Protein AF-A0A2S9Q817-F1 (afdb_monomer_lite)

Radius of gyration: 20.04 Å; chains: 1; bounding box: 55×44×61 Å

Foldseek 3Di:
DPPDPPDPPADADPVRHGDDDDPVRVLVVQLVVLVVVPQDSVCSPPLLSVFLLSSCPSVVLDDPLLSVLLLVVLVLVQLLCVLVVHDQLDPPLVVSSVPPDDDDDDDSPDPVSSVVSVVVNVLLLCLLVVDPCSVLLVVQSCCRRVVRHHHDSVSVRVSSVSSSVSPD

Organism: NCBI:txid346911

Sequence (168 aa):
MRPSPFLKIRQREPSGRLQRESVAEITATATRNRIRVGVRPGDARSQLAGSVFGRLCLQQEINARQYEAGCRFGVTVVRYAKVMGFASLNPRSLDMLMLGGGGHGEEAGDAEAIAQARRRYEDMFTALNDAPDGKRYLRALKTCILQNQHAELGDLRCGLNILCRLWG

Secondary structure (DSSP, 8-state):
-PPPTT---PPBPTTSPBPPPPHHHHHHHHHHHHHHTT--GGGTTSGGGGSHHHHHHHTTSS-HHHHHHHHHHHHHHHHHHHHTTPPPS-HHHHHHHHTS-------TT-HHHHHHHHHHHHHHHHHHHTSTTHHHHHHHHIIIIIS-----HHHHHHHHHHHHHHH-

pLDDT: mean 79.49, std 17.43, range [34.94, 97.5]

Structure (mmCIF, N/CA/C/O backbone):
data_AF-A0A2S9Q817-F1
#
_entry.id   AF-A0A2S9Q817-F1
#
loop_
_atom_site.group_PDB
_atom_site.id
_atom_site.type_symbol
_atom_site.label_atom_id
_atom_site.label_alt_id
_atom_site.label_comp_id
_atom_site.label_asym_id
_atom_site.label_entity_id
_atom_site.label_seq_id
_atom_site.pdbx_PDB_ins_code
_atom_site.Cartn_x
_atom_site.Cartn_y
_atom_site.Cartn_z
_atom_site.occupancy
_atom_site.B_iso_or_equiv
_atom_site.auth_seq_id
_atom_site.auth_comp_id
_atom_site.auth_asym_id
_atom_site.auth_atom_id
_atom_site.pdbx_PDB_model_num
ATOM 1 N N . MET A 1 1 ? -29.741 30.185 11.850 1.00 38.09 1 MET A N 1
ATOM 2 C CA . MET A 1 1 ? -28.494 29.437 12.130 1.00 38.09 1 MET A CA 1
ATOM 3 C C . MET A 1 1 ? -28.849 28.159 12.875 1.00 38.09 1 MET A C 1
ATOM 5 O O . MET A 1 1 ? -29.342 28.252 13.989 1.00 38.09 1 MET A O 1
ATOM 9 N N . ARG A 1 2 ? -28.679 26.977 12.266 1.00 34.94 2 ARG A N 1
ATOM 10 C CA . ARG A 1 2 ? -28.785 25.708 13.009 1.00 34.94 2 ARG A CA 1
ATOM 11 C C . ARG A 1 2 ? -27.486 25.523 13.804 1.00 34.94 2 ARG A C 1
ATOM 13 O O . ARG A 1 2 ? -26.426 25.659 13.194 1.00 34.94 2 ARG A O 1
ATOM 20 N N . PRO A 1 3 ? -27.526 25.250 15.116 1.00 38.97 3 PRO A N 1
ATOM 21 C CA . PRO A 1 3 ? -26.313 24.960 15.867 1.00 38.97 3 PRO A CA 1
ATOM 22 C C . PRO A 1 3 ? -25.657 23.689 15.308 1.00 38.97 3 PRO A C 1
ATOM 24 O O . PRO A 1 3 ? -26.322 22.670 15.122 1.00 38.97 3 PRO A O 1
ATOM 27 N N . SER A 1 4 ? -24.357 23.754 15.009 1.00 39.97 4 SER A N 1
ATOM 28 C CA . SER A 1 4 ? -23.560 22.576 14.649 1.00 39.97 4 SER A CA 1
ATOM 29 C C . SER A 1 4 ? -23.627 21.550 15.790 1.00 39.97 4 SER A C 1
ATOM 31 O O . SER A 1 4 ? -23.251 21.890 16.912 1.00 39.97 4 SER A O 1
ATOM 33 N N . PRO A 1 5 ? -24.031 20.291 15.548 1.00 46.22 5 PRO A N 1
ATOM 34 C CA . PRO A 1 5 ? -24.291 19.305 16.606 1.00 46.22 5 PRO A CA 1
ATOM 35 C C . PRO A 1 5 ? -23.021 18.715 17.257 1.00 46.22 5 PRO A C 1
ATOM 37 O O . PRO A 1 5 ? -23.074 17.652 17.870 1.00 46.22 5 PRO A O 1
ATOM 40 N N . PHE A 1 6 ? -21.860 19.365 17.116 1.00 50.28 6 PHE A N 1
ATOM 41 C CA . PHE A 1 6 ? -20.551 18.741 17.356 1.00 50.28 6 PHE A CA 1
ATOM 42 C C . PHE A 1 6 ? -19.742 19.313 18.523 1.00 50.28 6 PHE A C 1
ATOM 44 O O . PHE A 1 6 ? -18.686 18.773 18.838 1.00 50.28 6 PHE A O 1
ATOM 51 N N . LEU A 1 7 ? -20.228 20.345 19.214 1.00 48.22 7 LEU A N 1
ATOM 52 C CA . LEU A 1 7 ? -19.612 20.808 20.458 1.00 48.22 7 LEU A CA 1
ATOM 53 C C . LEU A 1 7 ? -20.461 20.336 21.637 1.00 48.22 7 LEU A C 1
ATOM 55 O O . LEU A 1 7 ? -21.370 21.031 22.082 1.00 48.22 7 LEU A O 1
ATOM 59 N N . LYS A 1 8 ? -20.162 19.136 22.154 1.00 57.16 8 LYS A N 1
ATOM 60 C CA . LYS A 1 8 ? -20.602 18.766 23.506 1.00 57.16 8 LYS A CA 1
ATOM 61 C C . LYS A 1 8 ? -19.983 19.779 24.469 1.00 57.16 8 LYS A C 1
ATOM 63 O O . LYS A 1 8 ? -18.766 19.782 24.648 1.00 57.16 8 LYS A O 1
ATOM 68 N N . ILE A 1 9 ? -20.808 20.638 25.063 1.00 59.88 9 ILE A N 1
ATOM 69 C CA . ILE A 1 9 ? -20.392 21.535 26.143 1.00 59.88 9 ILE A CA 1
ATOM 70 C C . ILE A 1 9 ? -19.951 20.638 27.304 1.00 59.88 9 ILE A C 1
ATOM 72 O O . ILE A 1 9 ? -20.770 19.925 27.879 1.00 59.88 9 ILE A O 1
ATOM 76 N N . ARG A 1 10 ? -18.645 20.599 27.591 1.00 65.12 10 ARG A N 1
ATOM 77 C CA . ARG A 1 10 ? -18.095 19.774 28.674 1.00 65.12 10 ARG A CA 1
ATOM 78 C C . ARG A 1 10 ? -18.059 20.559 29.974 1.00 65.12 10 ARG A C 1
ATOM 80 O O . ARG A 1 10 ? -17.745 21.750 29.976 1.00 65.12 10 ARG A O 1
ATOM 87 N N . GLN A 1 11 ? -18.340 19.862 31.069 1.00 72.44 11 GLN A N 1
ATOM 88 C CA . GLN A 1 11 ? -18.156 20.398 32.408 1.00 72.44 11 GLN A CA 1
ATOM 89 C C . GLN A 1 11 ? -16.668 20.684 32.653 1.00 72.44 11 GLN A C 1
ATOM 91 O O . GLN A 1 11 ? -15.780 20.001 32.130 1.00 72.44 11 GLN A O 1
ATOM 96 N N . ARG A 1 12 ? -16.399 21.749 33.405 1.00 74.50 12 ARG A N 1
ATOM 97 C CA . ARG A 1 12 ? -15.046 22.101 33.834 1.00 74.50 12 ARG A CA 1
ATOM 98 C C . ARG A 1 12 ? -14.768 21.436 35.176 1.00 74.50 12 ARG A C 1
ATOM 100 O O . ARG A 1 12 ? -15.637 21.406 36.041 1.00 74.50 12 ARG A O 1
ATOM 107 N N . GLU A 1 13 ? -13.561 20.914 35.334 1.00 78.88 13 GLU A N 1
ATOM 108 C CA . GLU A 1 13 ? -13.034 20.479 36.623 1.00 78.88 13 GLU A CA 1
ATOM 109 C C . GLU A 1 13 ? -12.915 21.682 37.578 1.00 78.88 13 GLU A C 1
ATOM 111 O O . GLU A 1 13 ? -12.807 22.821 37.110 1.00 78.88 13 GLU A O 1
ATOM 116 N N . PRO A 1 14 ? -12.836 21.461 38.904 1.00 74.25 14 PRO A N 1
ATOM 117 C CA . PRO A 1 14 ? -12.578 22.529 39.877 1.00 74.25 14 PRO A CA 1
ATOM 118 C C . PRO A 1 14 ? -11.304 23.342 39.577 1.00 74.25 14 PRO A C 1
ATOM 120 O O . PRO A 1 14 ? -11.199 24.501 39.955 1.00 74.25 14 PRO A O 1
ATOM 123 N N . SER A 1 15 ? -10.355 22.751 38.841 1.00 77.50 15 SER A N 1
ATOM 124 C CA . SER A 1 15 ? -9.125 23.383 38.343 1.00 77.50 15 SER A CA 1
ATOM 125 C C . SER A 1 15 ? -9.328 24.322 37.136 1.00 77.50 15 SER A C 1
ATOM 127 O O . SER A 1 15 ? -8.360 24.859 36.601 1.00 77.50 15 SER A O 1
ATOM 129 N N . GLY A 1 16 ? -10.561 24.481 36.637 1.00 73.50 16 GLY A N 1
ATOM 130 C CA . GLY A 1 16 ? -10.903 25.271 35.445 1.00 73.50 16 GLY A CA 1
ATOM 131 C C . GLY A 1 16 ? -10.630 24.570 34.106 1.00 73.50 16 GLY A C 1
ATOM 132 O O . GLY A 1 16 ? -11.056 25.057 33.048 1.00 73.50 16 GLY A O 1
ATOM 133 N N . ARG A 1 17 ? -9.963 23.408 34.130 1.00 70.81 17 ARG A N 1
ATOM 134 C CA . ARG A 1 17 ? -9.703 22.571 32.950 1.00 70.81 17 ARG A CA 1
ATOM 135 C C . ARG A 1 17 ? -10.984 21.908 32.450 1.00 70.81 17 ARG A C 1
ATOM 137 O O . ARG A 1 17 ? -11.868 21.579 33.230 1.00 70.81 17 ARG A O 1
ATOM 144 N N . LEU A 1 18 ? -11.093 21.705 31.138 1.00 74.94 18 LEU A N 1
ATOM 145 C CA . LEU A 1 18 ? -12.171 20.887 30.576 1.00 74.94 18 LEU A CA 1
ATOM 146 C C . LEU A 1 18 ? -11.970 19.436 31.008 1.00 74.94 18 LEU A C 1
ATOM 148 O O . LEU A 1 18 ? -10.855 18.921 30.913 1.00 74.94 18 LEU A O 1
ATOM 152 N N . GLN A 1 19 ? -13.049 18.789 31.442 1.00 76.94 19 GLN A N 1
ATOM 153 C CA . GLN A 1 19 ? -13.007 17.394 31.853 1.00 76.94 19 GLN A CA 1
ATOM 154 C C . GLN A 1 19 ? -12.476 16.512 30.713 1.00 76.94 19 GLN A C 1
ATOM 156 O O . GLN A 1 19 ? -12.920 16.605 29.556 1.00 76.94 19 GLN A O 1
ATOM 161 N N . ARG A 1 20 ? -11.472 15.690 31.038 1.00 71.75 20 ARG A N 1
ATOM 162 C CA . ARG A 1 20 ? -10.883 14.733 30.093 1.00 71.75 20 ARG A CA 1
ATOM 163 C C . ARG A 1 20 ? -11.922 13.671 29.734 1.00 71.75 20 ARG A C 1
ATOM 165 O O . ARG A 1 20 ? 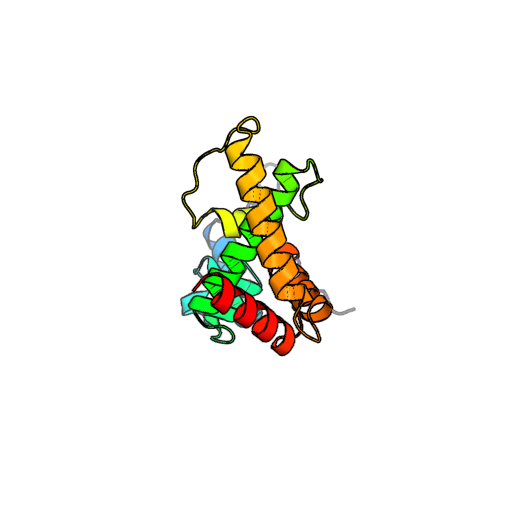-12.660 13.214 30.600 1.00 71.75 20 ARG A O 1
ATOM 172 N N . GLU A 1 21 ? -11.972 13.284 28.460 1.00 71.31 21 GLU A N 1
ATOM 173 C CA . GLU A 1 21 ? -12.803 12.150 28.045 1.00 71.31 21 GLU A CA 1
ATOM 174 C C . GLU A 1 21 ? -12.299 10.864 28.686 1.00 71.31 21 GLU A C 1
ATOM 176 O O . GLU A 1 21 ? -11.090 10.630 28.783 1.00 71.31 21 GLU A O 1
ATOM 181 N N . SER A 1 22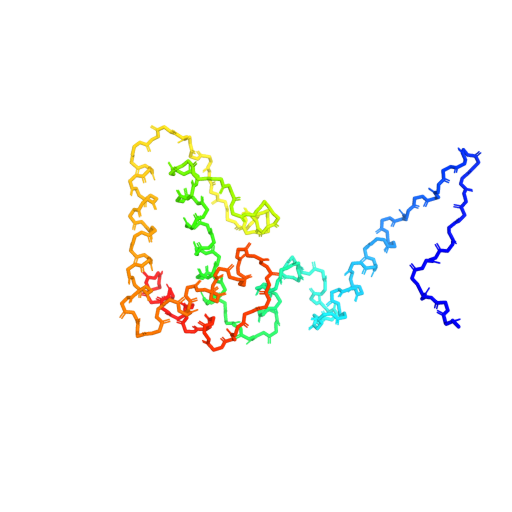 ? -13.237 10.005 29.068 1.00 80.06 22 SER A N 1
ATOM 182 C CA . SER A 1 22 ? -12.894 8.647 29.459 1.00 80.06 22 SER A CA 1
ATOM 183 C C . SER A 1 22 ? -12.344 7.870 28.257 1.00 80.06 22 SER A C 1
ATOM 185 O O . SER A 1 22 ? -12.745 8.074 27.107 1.00 80.06 22 SER A O 1
ATOM 187 N N . VAL A 1 23 ? -11.458 6.906 28.519 1.00 77.12 23 VAL A N 1
ATOM 188 C CA . VAL A 1 23 ? -10.955 5.981 27.486 1.00 77.12 23 VAL A CA 1
ATOM 189 C C . VAL A 1 23 ? -12.116 5.272 26.771 1.00 77.12 23 VAL A C 1
ATOM 191 O O . VAL A 1 23 ? -12.060 5.048 25.559 1.00 77.12 23 VAL A O 1
ATOM 194 N N . ALA A 1 24 ? -13.204 4.984 27.492 1.00 77.69 24 ALA A N 1
ATOM 195 C CA . ALA A 1 24 ? -14.421 4.396 26.941 1.00 77.69 24 ALA A CA 1
ATOM 196 C C . ALA A 1 24 ? -15.106 5.314 25.911 1.00 77.69 24 ALA A C 1
ATOM 198 O O . ALA A 1 24 ? -15.462 4.853 24.826 1.00 77.69 24 ALA A O 1
ATOM 199 N N . GLU A 1 25 ? -15.238 6.612 26.195 1.00 77.06 25 GLU A N 1
ATOM 200 C CA . GLU A 1 25 ? -15.834 7.592 25.275 1.00 77.06 25 GLU A CA 1
ATOM 201 C C . GLU A 1 25 ? -14.977 7.829 24.030 1.00 77.06 25 GLU A C 1
ATOM 203 O O . GLU A 1 25 ? -15.509 7.905 22.917 1.00 77.06 25 GLU A O 1
ATOM 208 N N . ILE A 1 26 ? -13.652 7.883 24.197 1.00 78.25 26 ILE A N 1
ATOM 209 C CA . ILE A 1 26 ? -12.700 7.996 23.083 1.00 78.25 26 ILE A CA 1
ATOM 210 C C . ILE A 1 26 ? -12.846 6.778 22.164 1.00 78.25 26 ILE A C 1
ATOM 212 O O . ILE A 1 26 ? -13.010 6.916 20.949 1.00 78.25 26 ILE A O 1
ATOM 216 N N . THR A 1 27 ? -12.867 5.578 22.748 1.00 78.62 27 THR A N 1
ATOM 217 C CA . THR A 1 27 ? -12.982 4.316 22.005 1.00 78.62 27 THR A CA 1
ATOM 218 C C . THR A 1 27 ? -14.338 4.190 21.309 1.00 78.62 27 THR A C 1
ATOM 220 O O . THR A 1 27 ? -14.406 3.782 20.146 1.00 78.62 27 THR A O 1
ATOM 223 N N . ALA A 1 28 ? -15.427 4.582 21.975 1.00 80.50 28 ALA A N 1
ATOM 224 C CA . ALA A 1 28 ? -16.767 4.588 21.395 1.00 80.50 28 ALA A CA 1
ATOM 225 C C . ALA A 1 28 ? -16.869 5.564 20.213 1.00 80.50 28 ALA A C 1
ATOM 227 O O . ALA A 1 28 ? -17.424 5.220 19.167 1.00 80.50 28 ALA A O 1
ATOM 228 N N . THR A 1 29 ? -16.277 6.754 20.339 1.00 82.19 29 THR A N 1
ATOM 229 C CA . THR A 1 29 ? -16.234 7.758 19.267 1.00 82.19 29 THR A CA 1
ATOM 230 C C . THR A 1 29 ? -15.415 7.265 18.075 1.00 82.19 29 THR A C 1
ATOM 232 O O . THR A 1 29 ? -15.873 7.356 16.935 1.00 82.19 29 THR A O 1
ATOM 235 N N . ALA A 1 30 ? -14.246 6.666 18.318 1.00 78.44 30 ALA A N 1
ATOM 236 C CA . ALA A 1 30 ? -13.418 6.073 17.269 1.00 78.44 30 ALA A CA 1
ATOM 237 C C . ALA A 1 30 ? -14.146 4.932 16.534 1.00 78.44 30 ALA A C 1
ATOM 239 O O . ALA A 1 30 ? -14.161 4.896 15.303 1.00 78.44 30 ALA A O 1
ATOM 240 N N . THR A 1 31 ? -14.811 4.044 17.279 1.00 80.00 31 THR A N 1
ATOM 241 C CA . THR A 1 31 ? -15.612 2.937 16.729 1.00 80.00 31 THR A CA 1
ATOM 242 C C . THR A 1 31 ? -16.763 3.469 15.873 1.00 80.00 31 THR A C 1
ATOM 244 O O . THR A 1 31 ? -16.935 3.048 14.730 1.00 80.00 31 THR A O 1
ATOM 247 N N . ARG A 1 32 ? -17.512 4.461 16.375 1.00 80.81 32 ARG A N 1
ATOM 248 C CA . ARG A 1 32 ? -18.618 5.092 15.642 1.00 80.81 32 ARG A CA 1
ATOM 249 C C . ARG A 1 32 ? -18.139 5.775 14.361 1.00 80.81 32 ARG A C 1
ATOM 251 O O . ARG A 1 32 ? -18.790 5.642 13.328 1.00 80.81 32 ARG A O 1
ATOM 258 N N . ASN A 1 33 ? -17.002 6.466 14.402 1.00 79.44 33 ASN A N 1
ATOM 259 C CA . ASN A 1 33 ? -16.427 7.100 13.217 1.00 79.44 33 ASN A CA 1
ATOM 260 C C . ASN A 1 33 ? -16.030 6.070 12.151 1.00 79.44 33 ASN A C 1
ATOM 262 O O . ASN A 1 33 ? -16.281 6.308 10.973 1.00 79.44 33 ASN A O 1
ATOM 266 N N . ARG A 1 34 ? -15.479 4.915 12.552 1.00 80.00 34 ARG A N 1
ATOM 267 C CA . ARG A 1 34 ? -15.149 3.806 11.638 1.00 80.00 34 ARG A CA 1
ATOM 268 C C . ARG A 1 34 ? -16.396 3.200 10.991 1.00 80.00 34 ARG A C 1
ATOM 270 O O . ARG A 1 34 ? -16.412 2.993 9.782 1.00 80.00 34 ARG A O 1
ATOM 277 N N . ILE A 1 35 ? -17.462 3.001 11.764 1.00 80.62 35 ILE A N 1
ATOM 278 C CA . ILE A 1 35 ? -18.748 2.528 11.229 1.00 80.62 35 ILE A CA 1
ATOM 279 C C . ILE A 1 35 ? -19.325 3.540 10.231 1.00 80.62 35 ILE A C 1
ATOM 281 O O . ILE A 1 35 ? -19.771 3.159 9.152 1.00 80.62 35 ILE A O 1
ATOM 285 N N . ARG A 1 36 ? -19.249 4.845 10.536 1.00 79.56 36 ARG A N 1
ATOM 286 C CA . ARG A 1 36 ? -19.741 5.913 9.646 1.00 79.56 36 ARG A CA 1
ATOM 287 C C . ARG A 1 36 ? -19.050 5.924 8.280 1.00 79.56 36 ARG A C 1
ATOM 289 O O . ARG A 1 36 ? -19.663 6.338 7.305 1.00 79.56 36 ARG A O 1
ATOM 296 N N . VAL A 1 37 ? -17.793 5.486 8.203 1.00 73.50 37 VAL A N 1
ATOM 297 C CA . VAL A 1 37 ? -17.039 5.381 6.939 1.00 73.50 37 VAL A CA 1
ATOM 298 C C . VAL A 1 37 ? -17.172 4.006 6.269 1.00 73.50 37 VAL A C 1
ATOM 300 O O . VAL A 1 37 ? -16.381 3.677 5.390 1.00 73.50 37 VAL A O 1
ATOM 303 N N . GLY A 1 38 ? -18.164 3.202 6.671 1.00 73.75 38 GLY A N 1
ATOM 304 C CA . GLY A 1 38 ? -18.536 1.957 5.994 1.00 73.75 38 GLY A CA 1
ATOM 305 C C . GLY A 1 38 ? -17.847 0.692 6.512 1.00 73.75 38 GLY A C 1
ATOM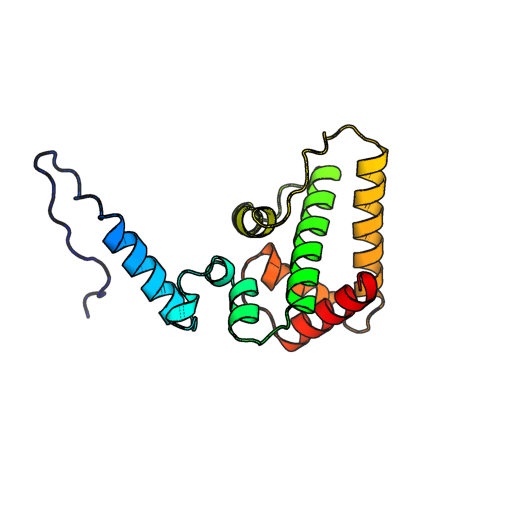 306 O O . GLY A 1 38 ? -17.889 -0.331 5.831 1.00 73.75 38 GLY A O 1
ATOM 307 N N . VAL A 1 39 ? -17.208 0.730 7.688 1.00 80.25 39 VAL A N 1
ATOM 308 C CA . VAL A 1 39 ? -16.664 -0.477 8.340 1.00 80.25 39 VAL A CA 1
ATOM 309 C C . VAL A 1 39 ? -17.785 -1.217 9.066 1.00 80.25 39 VAL A C 1
ATOM 311 O O . VAL A 1 39 ? -18.568 -0.604 9.794 1.00 80.25 39 VAL A O 1
ATOM 314 N N . ARG A 1 40 ? -17.861 -2.544 8.908 1.00 80.75 40 ARG A N 1
ATOM 315 C CA . ARG A 1 40 ? -18.843 -3.362 9.633 1.00 80.75 40 ARG A CA 1
ATOM 316 C C . ARG A 1 40 ? -18.615 -3.236 11.148 1.00 80.75 40 ARG A C 1
ATOM 318 O O . ARG A 1 40 ? -17.462 -3.197 11.576 1.00 80.75 40 ARG A O 1
ATOM 325 N N . PRO A 1 41 ? -19.667 -3.211 11.988 1.00 78.00 41 PRO A N 1
ATOM 326 C CA . PRO A 1 41 ? -19.507 -3.046 13.436 1.00 78.00 41 PRO A CA 1
ATOM 327 C C . PRO A 1 41 ? -18.557 -4.061 14.092 1.00 78.00 41 PRO A C 1
ATOM 329 O O . PRO A 1 41 ? -17.805 -3.682 14.987 1.00 78.00 41 PRO A O 1
ATOM 332 N N . GLY A 1 42 ? -18.536 -5.312 13.612 1.00 79.62 42 GLY A N 1
ATOM 333 C CA . GLY A 1 42 ? -17.606 -6.349 14.084 1.00 79.62 42 GLY A CA 1
ATOM 334 C C . GLY A 1 42 ? -16.134 -6.055 13.769 1.00 79.62 42 GLY A C 1
ATOM 335 O O . GLY A 1 42 ? -15.257 -6.371 14.568 1.00 79.62 42 GLY A O 1
ATOM 336 N N . ASP A 1 43 ? -15.869 -5.347 12.671 1.00 79.25 43 ASP A N 1
ATOM 337 C CA . ASP A 1 43 ? -14.519 -5.029 12.197 1.00 79.25 43 ASP A CA 1
ATOM 338 C C . ASP A 1 43 ? -14.038 -3.651 12.665 1.00 79.25 43 ASP A C 1
ATOM 340 O O . ASP A 1 43 ? -12.888 -3.272 12.450 1.00 79.25 43 ASP A O 1
ATOM 344 N N . ALA A 1 44 ? -14.889 -2.875 13.341 1.00 75.12 44 ALA A N 1
ATOM 345 C CA . ALA A 1 44 ? -14.573 -1.511 13.757 1.00 75.12 44 ALA A CA 1
ATOM 346 C C . ALA A 1 44 ? -13.415 -1.437 14.772 1.00 75.12 44 ALA A C 1
ATOM 348 O O . ALA A 1 44 ? -12.803 -0.379 14.930 1.00 75.12 44 ALA A O 1
ATOM 349 N N . ARG A 1 45 ? -13.080 -2.548 15.441 1.00 77.12 45 ARG A N 1
ATOM 350 C CA . ARG A 1 45 ? -11.888 -2.668 16.299 1.00 77.12 45 ARG A CA 1
ATOM 351 C C . ARG A 1 45 ? -10.639 -3.144 15.556 1.00 77.12 45 ARG A C 1
ATOM 353 O O . ARG A 1 45 ? -9.550 -2.999 16.101 1.00 77.12 45 ARG A O 1
ATOM 360 N N . SER A 1 46 ? -10.779 -3.655 14.332 1.00 77.19 46 SER A N 1
ATOM 361 C CA . SER A 1 46 ? -9.647 -4.090 13.514 1.00 77.19 46 SER A CA 1
ATOM 362 C C . SER A 1 46 ? -8.695 -2.926 13.250 1.00 77.19 46 SER A C 1
ATOM 364 O O . SER A 1 46 ? -9.122 -1.797 12.988 1.00 77.19 46 SER A O 1
ATOM 366 N N . GLN A 1 47 ? -7.393 -3.201 13.287 1.00 76.25 47 GLN A N 1
ATOM 367 C CA . GLN A 1 47 ? -6.371 -2.215 12.933 1.00 76.25 47 GLN A CA 1
ATOM 368 C C . GLN A 1 47 ? -6.523 -1.766 11.471 1.00 76.25 47 GLN A C 1
ATOM 370 O O . GLN A 1 47 ? -6.381 -0.581 11.173 1.00 76.25 47 GLN A O 1
ATOM 375 N N . LEU A 1 48 ? -6.964 -2.673 10.590 1.00 80.25 48 LEU A N 1
ATOM 376 C CA . LEU A 1 48 ? -7.240 -2.398 9.175 1.00 80.25 48 LEU A CA 1
ATOM 377 C C . LEU A 1 48 ? -8.260 -1.269 8.972 1.00 80.25 48 LEU A C 1
ATOM 379 O O . LEU A 1 48 ? -8.191 -0.534 7.990 1.00 80.25 48 LEU A O 1
ATOM 383 N N . ALA A 1 49 ? -9.174 -1.061 9.925 1.00 80.50 49 ALA A N 1
ATOM 384 C CA . ALA A 1 49 ? -10.164 0.009 9.850 1.00 80.50 49 ALA A CA 1
ATOM 385 C C . ALA A 1 49 ? -9.539 1.421 9.906 1.00 80.50 49 ALA A C 1
ATOM 387 O O . ALA A 1 49 ? -10.193 2.406 9.541 1.00 80.50 49 ALA A O 1
ATOM 388 N N . GLY A 1 50 ? -8.287 1.535 10.366 1.00 79.25 50 GLY A N 1
ATOM 389 C CA . GLY A 1 50 ? -7.559 2.793 10.516 1.00 79.25 50 GLY A CA 1
ATOM 390 C C . GLY A 1 50 ? -7.078 3.424 9.206 1.00 79.25 50 GLY A C 1
ATOM 391 O O . GLY A 1 50 ? -6.912 4.643 9.160 1.00 79.25 50 GLY A O 1
ATOM 392 N N . SER A 1 51 ? -6.924 2.648 8.131 1.00 85.00 51 SER A N 1
ATOM 393 C CA . SER A 1 51 ? -6.471 3.145 6.825 1.00 85.00 51 SER A CA 1
ATOM 394 C C . SER A 1 51 ? -7.531 2.951 5.740 1.00 85.00 51 SER A C 1
ATOM 396 O O . SER A 1 51 ? -8.372 2.060 5.825 1.00 85.00 51 SER A O 1
ATOM 398 N N . VAL A 1 52 ? -7.518 3.803 4.710 1.00 87.88 52 VAL A N 1
ATOM 399 C CA . VAL A 1 52 ? -8.363 3.644 3.514 1.00 87.88 52 VAL A CA 1
ATOM 400 C C . VAL A 1 52 ? -8.095 2.281 2.883 1.00 87.88 52 VAL A C 1
ATOM 402 O O . VAL A 1 52 ? -9.032 1.534 2.629 1.00 87.88 52 VAL A O 1
ATOM 405 N N . PHE A 1 53 ? -6.821 1.924 2.723 1.00 91.25 53 PHE A N 1
ATOM 406 C CA . PHE A 1 53 ? -6.417 0.656 2.125 1.00 91.25 53 PHE A CA 1
ATOM 407 C C . PHE A 1 53 ? -6.868 -0.568 2.939 1.00 91.25 53 PHE A C 1
ATOM 409 O O . PHE A 1 53 ? -7.409 -1.520 2.383 1.00 91.25 53 PHE A O 1
ATOM 416 N N . GLY A 1 54 ? -6.725 -0.531 4.268 1.00 87.69 54 GLY A N 1
ATOM 417 C CA . GLY A 1 54 ? -7.194 -1.612 5.136 1.00 87.69 54 GLY A CA 1
ATOM 418 C C . GLY A 1 54 ? -8.718 -1.754 5.127 1.00 87.69 54 GLY A C 1
ATOM 419 O O . GLY A 1 54 ? -9.227 -2.874 5.128 1.00 87.69 54 GLY A O 1
ATOM 420 N N . ARG A 1 55 ? -9.462 -0.646 5.013 1.00 89.12 55 ARG A N 1
ATOM 421 C CA . ARG A 1 55 ? -10.921 -0.694 4.833 1.00 89.12 55 ARG A CA 1
ATOM 422 C C . ARG A 1 55 ? -11.334 -1.355 3.520 1.00 89.12 55 ARG A C 1
ATOM 424 O O . ARG A 1 55 ? -12.290 -2.121 3.544 1.00 89.12 55 ARG A O 1
ATOM 431 N N . LEU A 1 56 ? -10.601 -1.141 2.424 1.00 91.00 56 LEU A N 1
ATOM 432 C CA . LEU A 1 56 ? -10.857 -1.847 1.161 1.00 91.00 56 LEU A CA 1
ATOM 433 C C . LEU A 1 56 ? -10.709 -3.367 1.320 1.00 91.00 56 LEU A C 1
ATOM 435 O O . LEU A 1 56 ? -11.509 -4.119 0.770 1.00 91.00 56 LEU A O 1
ATOM 439 N N . CYS A 1 57 ? -9.739 -3.828 2.117 1.00 90.38 57 CYS A N 1
ATOM 440 C CA . CYS A 1 57 ? -9.589 -5.252 2.425 1.00 90.38 57 CYS A CA 1
ATOM 441 C C . CYS A 1 57 ? -10.754 -5.782 3.279 1.00 90.38 57 CYS A C 1
ATOM 443 O O . CYS A 1 57 ? -11.289 -6.850 2.990 1.00 90.38 57 CYS A O 1
ATOM 445 N N . LEU A 1 58 ? -11.189 -5.033 4.301 1.00 87.94 58 LEU A N 1
ATOM 446 C CA . LEU A 1 58 ? -1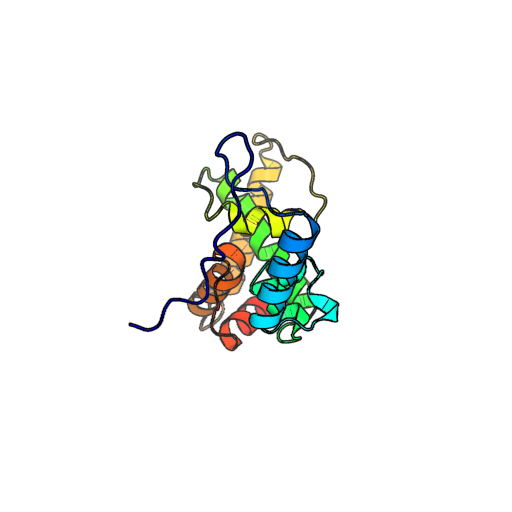2.341 -5.408 5.139 1.00 87.94 58 LEU A CA 1
ATOM 447 C C . LEU A 1 58 ? -13.655 -5.461 4.343 1.00 87.94 58 LEU A C 1
ATOM 449 O O . LEU A 1 58 ? -14.523 -6.285 4.618 1.00 87.94 58 LEU A O 1
ATOM 453 N N . GLN A 1 59 ? -13.794 -4.590 3.345 1.00 89.38 59 GLN A N 1
ATOM 454 C CA . GLN A 1 59 ? -14.944 -4.542 2.440 1.00 89.38 59 GLN A CA 1
ATOM 455 C C . GLN A 1 59 ? -14.858 -5.567 1.301 1.00 89.38 59 GLN A C 1
ATOM 457 O O . GLN A 1 59 ? -15.785 -5.646 0.505 1.00 89.38 59 GLN A O 1
ATOM 462 N N . GLN A 1 60 ? -13.785 -6.366 1.240 1.00 90.50 60 GLN A N 1
ATOM 463 C CA . GLN A 1 60 ? -13.513 -7.336 0.172 1.00 90.50 60 GLN A CA 1
ATOM 464 C C . GLN A 1 60 ? -13.383 -6.707 -1.227 1.00 90.50 60 GLN A C 1
ATOM 466 O O . GLN A 1 60 ? -13.460 -7.400 -2.238 1.00 90.50 60 GLN A O 1
ATOM 471 N N . GLU A 1 61 ? -13.112 -5.402 -1.298 1.00 93.94 61 GLU A N 1
ATOM 472 C CA . GLU A 1 61 ? -12.814 -4.718 -2.557 1.00 93.94 61 GLU A CA 1
ATOM 473 C C . GLU A 1 61 ? -11.414 -5.080 -3.077 1.00 93.94 61 GLU A C 1
ATOM 475 O O . GLU A 1 61 ? -11.130 -4.972 -4.268 1.00 93.94 61 GLU A O 1
ATOM 480 N N . ILE A 1 62 ? -10.533 -5.542 -2.198 1.00 94.12 62 ILE A N 1
ATOM 481 C CA . ILE A 1 62 ? -9.262 -6.168 -2.555 1.00 94.12 62 ILE A CA 1
ATOM 482 C C . ILE A 1 62 ? -9.128 -7.477 -1.786 1.00 94.12 62 ILE A C 1
ATOM 484 O O . ILE A 1 62 ? -9.615 -7.602 -0.661 1.00 94.12 62 ILE A O 1
ATOM 488 N N . ASN A 1 63 ? -8.467 -8.458 -2.392 1.00 93.88 63 ASN A N 1
ATOM 489 C CA . ASN A 1 63 ? -8.212 -9.736 -1.733 1.00 93.88 63 ASN A CA 1
ATOM 490 C C . ASN A 1 63 ? -6.947 -9.681 -0.852 1.00 93.88 63 ASN A C 1
ATOM 492 O O . ASN A 1 63 ? -6.174 -8.723 -0.896 1.00 93.88 63 ASN A O 1
ATOM 496 N N . ALA A 1 64 ? -6.710 -10.737 -0.069 1.00 90.56 64 ALA A N 1
ATOM 497 C CA . ALA A 1 64 ? -5.570 -10.807 0.847 1.00 90.56 64 ALA A CA 1
ATOM 498 C C . ALA A 1 64 ? -4.206 -10.685 0.140 1.00 90.56 64 ALA A C 1
ATOM 500 O O . ALA A 1 64 ? -3.320 -10.001 0.646 1.00 90.56 64 ALA A O 1
ATOM 501 N N . ARG A 1 65 ? -4.047 -11.275 -1.056 1.00 93.19 65 ARG A N 1
ATOM 502 C CA . ARG A 1 65 ? -2.798 -11.187 -1.838 1.00 93.19 65 ARG A CA 1
ATOM 503 C C . ARG A 1 65 ? -2.532 -9.765 -2.328 1.00 93.19 65 ARG A C 1
ATOM 505 O O . ARG A 1 65 ? -1.404 -9.290 -2.274 1.00 93.19 65 ARG A O 1
ATOM 512 N N . GLN A 1 66 ? -3.575 -9.075 -2.783 1.00 94.19 66 GLN A N 1
ATOM 513 C CA . GLN A 1 66 ? -3.503 -7.672 -3.188 1.00 94.19 66 GLN A CA 1
ATOM 514 C C . GLN A 1 66 ? -3.210 -6.767 -1.991 1.00 94.19 66 GLN A C 1
ATOM 516 O O . GLN A 1 66 ? -2.411 -5.842 -2.107 1.00 94.19 66 GLN A O 1
ATOM 521 N N . TYR A 1 67 ? -3.815 -7.040 -0.833 1.00 92.75 67 TYR A N 1
ATOM 522 C CA . TYR A 1 67 ? -3.514 -6.312 0.395 1.00 92.75 67 TYR A CA 1
ATOM 523 C C . TYR A 1 67 ? -2.042 -6.477 0.796 1.00 92.75 67 TYR A C 1
ATOM 525 O O . TYR A 1 67 ? -1.346 -5.486 1.010 1.00 92.75 67 TYR A O 1
ATOM 533 N N . GLU A 1 68 ? -1.535 -7.710 0.803 1.00 91.19 68 GLU A N 1
ATOM 534 C CA . GLU A 1 68 ? -0.131 -8.001 1.098 1.00 91.19 68 GLU A CA 1
ATOM 535 C C . GLU A 1 68 ? 0.824 -7.310 0.112 1.00 91.19 68 GLU A C 1
ATOM 537 O O . GLU A 1 68 ? 1.783 -6.659 0.533 1.00 91.19 68 GLU A O 1
ATOM 542 N N . ALA A 1 69 ? 0.536 -7.376 -1.192 1.00 93.38 69 ALA A N 1
ATOM 543 C CA . ALA A 1 69 ? 1.310 -6.670 -2.210 1.00 93.38 69 ALA A CA 1
ATOM 544 C C . ALA A 1 69 ? 1.296 -5.149 -1.973 1.00 93.38 69 ALA A C 1
ATOM 546 O O . ALA A 1 69 ? 2.341 -4.504 -2.001 1.00 93.38 69 ALA A O 1
ATOM 547 N N . GLY A 1 70 ? 0.145 -4.556 -1.653 1.00 93.75 70 GLY A N 1
ATOM 548 C CA . GLY A 1 70 ? 0.072 -3.134 -1.311 1.00 93.75 70 GLY A CA 1
ATOM 549 C C . GLY A 1 70 ? 0.903 -2.769 -0.075 1.00 93.75 70 GLY A C 1
ATOM 550 O O . GLY A 1 70 ? 1.575 -1.735 -0.063 1.00 93.75 70 GLY A O 1
ATOM 551 N N . CYS A 1 71 ? 0.938 -3.638 0.938 1.00 90.81 71 CYS A N 1
ATOM 552 C CA . CYS A 1 71 ? 1.800 -3.445 2.102 1.00 90.81 71 CYS A CA 1
ATOM 553 C C . CYS A 1 71 ? 3.288 -3.475 1.721 1.00 90.81 71 CYS A C 1
ATOM 555 O O . CYS A 1 71 ? 4.036 -2.561 2.082 1.00 90.81 71 CYS A O 1
ATOM 557 N N . ARG A 1 72 ? 3.709 -4.466 0.922 1.00 92.56 72 ARG A N 1
ATOM 558 C CA . ARG A 1 72 ? 5.085 -4.574 0.402 1.00 92.56 72 ARG A CA 1
ATOM 559 C C . ARG A 1 72 ? 5.477 -3.365 -0.453 1.00 92.56 72 ARG A C 1
ATOM 561 O O . ARG A 1 72 ? 6.599 -2.873 -0.325 1.00 92.56 72 ARG A O 1
ATOM 568 N N . PHE A 1 73 ? 4.557 -2.832 -1.258 1.00 93.94 73 PHE A N 1
ATOM 569 C CA . PHE A 1 73 ? 4.752 -1.585 -2.004 1.00 93.94 73 PHE A CA 1
ATOM 570 C C . PHE A 1 73 ? 5.061 -0.408 -1.076 1.00 93.94 73 PHE A C 1
ATOM 572 O O . PHE A 1 73 ? 6.061 0.283 -1.274 1.00 93.94 73 PHE A O 1
ATOM 579 N N . GLY A 1 74 ? 4.249 -0.203 -0.034 1.00 90.94 74 GLY A N 1
ATOM 580 C CA . GLY A 1 74 ? 4.451 0.884 0.926 1.00 90.94 74 GLY A CA 1
ATOM 581 C C . GLY A 1 74 ? 5.823 0.817 1.602 1.00 90.94 74 GLY A C 1
ATOM 582 O O . GLY A 1 74 ? 6.551 1.811 1.628 1.00 90.94 74 GLY A O 1
ATOM 583 N N . VAL A 1 75 ? 6.207 -0.374 2.070 1.00 89.31 75 VAL A N 1
ATOM 584 C CA . VAL A 1 75 ? 7.520 -0.621 2.687 1.00 89.31 75 VAL A CA 1
ATOM 585 C C . VAL A 1 75 ? 8.658 -0.350 1.701 1.00 89.31 75 VAL A C 1
ATOM 587 O O . VAL A 1 75 ? 9.612 0.344 2.049 1.00 89.31 75 VAL A O 1
ATOM 590 N N . THR A 1 76 ? 8.548 -0.843 0.465 1.00 90.50 76 THR A N 1
ATOM 591 C CA . THR A 1 76 ? 9.580 -0.679 -0.572 1.00 90.50 76 THR A CA 1
ATOM 592 C C . THR A 1 76 ? 9.811 0.795 -0.901 1.00 90.50 76 THR A C 1
ATOM 594 O O . THR A 1 76 ? 10.954 1.251 -0.910 1.00 90.50 76 THR A O 1
ATOM 597 N N . VAL A 1 77 ? 8.737 1.568 -1.102 1.00 90.62 77 VAL A N 1
ATOM 598 C CA . VAL A 1 77 ? 8.835 3.003 -1.413 1.00 90.62 77 VAL A CA 1
ATOM 599 C C . VAL A 1 77 ? 9.461 3.784 -0.259 1.00 90.62 77 VAL A C 1
ATOM 601 O O . VAL A 1 77 ? 10.324 4.630 -0.493 1.00 90.62 77 VAL A O 1
ATOM 604 N N . VAL A 1 78 ? 9.065 3.504 0.985 1.00 86.50 78 VAL A N 1
ATOM 605 C CA . VAL A 1 78 ? 9.627 4.203 2.149 1.00 86.50 78 VAL A CA 1
ATOM 606 C C . VAL A 1 78 ? 11.093 3.844 2.358 1.00 86.50 78 VAL A C 1
ATOM 608 O O . VAL A 1 78 ? 11.909 4.731 2.606 1.00 86.50 78 VAL A O 1
ATOM 611 N N . ARG A 1 79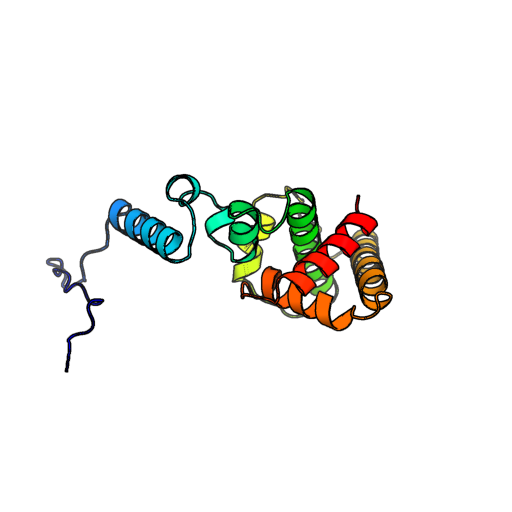 ? 11.443 2.559 2.260 1.00 85.75 79 ARG A N 1
ATOM 612 C CA . ARG A 1 79 ? 12.820 2.101 2.455 1.00 85.75 79 ARG A CA 1
ATOM 613 C C . ARG A 1 79 ? 13.746 2.690 1.396 1.00 85.75 79 ARG A C 1
ATOM 615 O O . ARG A 1 79 ? 14.805 3.199 1.749 1.00 85.75 79 ARG A O 1
ATOM 622 N N . TYR A 1 80 ? 13.307 2.722 0.139 1.00 88.38 80 TYR A N 1
ATOM 623 C CA . TYR A 1 80 ? 14.019 3.422 -0.927 1.00 88.38 80 TYR A CA 1
ATOM 624 C C . TYR A 1 80 ? 14.189 4.916 -0.621 1.00 88.38 80 TYR A C 1
ATOM 626 O O . TYR A 1 80 ? 15.302 5.428 -0.685 1.00 88.38 80 TYR A O 1
ATOM 634 N N . ALA A 1 81 ? 13.119 5.611 -0.217 1.00 86.00 81 ALA A N 1
ATOM 635 C CA . ALA A 1 81 ? 13.193 7.031 0.124 1.00 86.00 81 ALA A CA 1
ATOM 636 C C . ALA A 1 81 ? 14.185 7.316 1.263 1.00 86.00 81 ALA A C 1
ATOM 638 O O . ALA A 1 81 ? 14.991 8.237 1.152 1.00 86.00 81 ALA A O 1
ATOM 639 N N . LYS A 1 82 ? 14.176 6.485 2.313 1.00 83.88 82 LYS A N 1
ATOM 640 C CA . LYS A 1 82 ? 15.110 6.575 3.443 1.00 83.88 82 LYS A CA 1
ATOM 641 C C . LYS A 1 82 ? 16.562 6.402 2.989 1.00 83.88 82 LYS A C 1
ATOM 643 O O . LYS A 1 82 ? 17.408 7.209 3.352 1.00 83.88 82 LYS A O 1
ATOM 648 N N . VAL A 1 83 ? 16.836 5.376 2.183 1.00 85.00 83 VAL A N 1
ATOM 649 C CA . VAL A 1 83 ? 18.179 5.070 1.660 1.00 85.00 83 VAL A CA 1
ATOM 650 C C . VAL A 1 83 ? 18.700 6.166 0.724 1.00 85.00 83 VAL A C 1
ATOM 652 O O . VAL A 1 83 ? 19.890 6.463 0.720 1.00 85.00 83 VAL A O 1
ATOM 655 N N . MET A 1 84 ? 17.818 6.792 -0.054 1.00 82.94 84 MET A N 1
ATOM 656 C CA . MET A 1 84 ? 18.180 7.875 -0.973 1.00 82.94 84 MET A CA 1
ATOM 657 C C . MET A 1 84 ? 18.258 9.256 -0.306 1.00 82.94 84 MET A C 1
ATOM 659 O O . MET A 1 84 ? 18.567 10.234 -0.982 1.00 82.94 84 MET A O 1
ATOM 663 N N . GLY A 1 85 ? 17.972 9.359 0.996 1.00 79.00 85 GLY A N 1
ATOM 664 C CA . GLY A 1 85 ? 17.974 10.632 1.719 1.00 79.00 85 GLY A CA 1
ATOM 665 C C . GLY A 1 85 ? 16.795 11.550 1.377 1.00 79.00 85 GLY A C 1
ATOM 666 O O . GLY A 1 85 ? 16.858 12.752 1.632 1.00 79.00 85 GLY A O 1
ATOM 667 N N . PHE A 1 86 ? 15.713 11.019 0.802 1.00 78.06 86 PHE A N 1
ATOM 668 C CA . PHE A 1 86 ? 14.507 11.799 0.535 1.00 78.06 86 PHE A CA 1
ATOM 669 C C . PHE A 1 86 ? 13.705 12.030 1.820 1.00 78.06 86 PHE A C 1
ATOM 671 O O . PHE A 1 86 ? 13.587 11.149 2.675 1.00 78.06 86 PHE A O 1
ATOM 678 N N . ALA A 1 87 ? 13.097 13.214 1.937 1.00 65.31 87 ALA A N 1
ATOM 679 C CA . ALA A 1 87 ? 12.174 13.514 3.025 1.00 65.31 87 ALA A CA 1
ATOM 680 C C . ALA A 1 87 ? 10.993 12.523 3.021 1.00 65.31 87 ALA A C 1
ATOM 682 O O . ALA A 1 87 ? 10.450 12.184 1.967 1.00 65.31 87 ALA A O 1
ATOM 683 N N . SER A 1 88 ? 10.600 12.055 4.210 1.00 60.28 88 SER A N 1
ATOM 684 C CA . SER A 1 88 ? 9.525 11.069 4.368 1.00 60.28 88 SER A CA 1
ATOM 685 C C . SER A 1 88 ? 8.217 11.556 3.733 1.00 60.28 88 SER A C 1
ATOM 687 O O . SER A 1 88 ? 7.737 12.648 4.034 1.00 60.28 88 SER A O 1
ATOM 689 N N . LEU A 1 89 ? 7.631 10.725 2.864 1.00 58.72 89 LEU A N 1
ATOM 690 C CA . LEU A 1 89 ? 6.453 11.061 2.055 1.00 58.72 89 LEU A CA 1
ATOM 691 C C . LEU A 1 89 ? 5.166 11.244 2.883 1.00 58.72 89 LEU A C 1
ATOM 693 O O . LEU A 1 89 ? 4.267 11.949 2.426 1.00 58.72 89 LEU A O 1
ATOM 697 N N . ASN A 1 90 ? 5.066 10.642 4.077 1.00 54.84 90 ASN A N 1
ATOM 698 C CA . ASN A 1 90 ? 4.080 10.981 5.113 1.00 54.84 90 ASN A CA 1
ATOM 699 C C . ASN A 1 90 ? 4.322 10.137 6.389 1.00 54.84 90 ASN A C 1
ATOM 701 O O . ASN A 1 90 ? 4.263 8.910 6.307 1.00 54.84 90 ASN A O 1
ATOM 705 N N . PRO A 1 91 ? 4.523 10.722 7.582 1.00 48.00 91 PRO A N 1
ATOM 706 C CA . PRO A 1 91 ? 4.751 9.941 8.804 1.00 48.00 91 PRO A CA 1
ATOM 707 C C . PRO A 1 91 ? 3.518 9.144 9.277 1.00 48.00 91 PRO A C 1
ATOM 709 O O . PRO A 1 91 ? 3.667 8.109 9.914 1.00 48.00 91 PRO A O 1
ATOM 712 N N . ARG A 1 92 ? 2.288 9.572 8.948 1.00 49.34 92 ARG A N 1
ATOM 713 C CA . ARG A 1 92 ? 1.055 8.969 9.503 1.00 49.34 92 ARG A CA 1
ATOM 714 C C . ARG A 1 92 ? 0.624 7.645 8.868 1.00 49.34 92 ARG A C 1
ATOM 716 O O . ARG A 1 92 ? -0.070 6.867 9.513 1.00 49.34 92 ARG A O 1
ATOM 723 N N . SER A 1 93 ? 0.964 7.405 7.607 1.00 46.50 93 SER A N 1
ATOM 724 C CA . SER A 1 93 ? 0.648 6.152 6.901 1.00 46.50 93 SER A CA 1
ATOM 725 C C . SER A 1 93 ? 1.663 5.047 7.209 1.00 46.50 93 SER A C 1
ATOM 727 O O . SER A 1 93 ? 1.343 3.866 7.102 1.00 46.50 93 SER A O 1
ATOM 729 N N . LEU A 1 94 ? 2.855 5.443 7.652 1.00 50.09 94 LEU A N 1
ATOM 730 C CA . LEU A 1 94 ? 3.990 4.585 7.967 1.00 50.09 94 LEU A CA 1
ATOM 731 C C . LEU A 1 94 ? 3.789 3.738 9.227 1.00 50.09 94 LEU A C 1
ATOM 733 O O . LEU A 1 94 ? 4.034 2.534 9.183 1.00 50.09 94 LEU A O 1
ATOM 737 N N . ASP A 1 95 ? 3.267 4.331 10.303 1.00 49.09 95 ASP A N 1
ATOM 738 C CA . ASP A 1 95 ? 3.044 3.617 11.570 1.00 49.09 95 ASP A CA 1
ATOM 739 C C . ASP A 1 95 ? 2.086 2.428 11.409 1.00 49.09 95 ASP A C 1
ATOM 741 O O . ASP A 1 95 ? 2.300 1.372 11.990 1.00 49.09 95 ASP A O 1
ATOM 745 N N . MET A 1 96 ? 1.053 2.549 10.569 1.00 48.78 96 MET A N 1
ATOM 746 C CA . MET A 1 96 ? 0.082 1.466 10.344 1.00 48.78 96 MET A CA 1
ATOM 747 C C . MET A 1 96 ? 0.630 0.313 9.490 1.00 48.78 96 MET A C 1
ATOM 749 O O . MET A 1 96 ? 0.203 -0.824 9.670 1.00 48.78 96 MET A O 1
ATOM 753 N N . LEU A 1 97 ? 1.551 0.587 8.562 1.00 52.22 97 LEU A N 1
ATOM 754 C CA . LEU A 1 97 ? 2.140 -0.420 7.667 1.00 52.22 97 LEU A CA 1
ATOM 755 C C . LEU A 1 97 ? 3.294 -1.193 8.325 1.00 52.22 97 LEU A C 1
ATOM 757 O O . LEU A 1 97 ? 3.507 -2.359 8.005 1.00 52.22 97 LEU A O 1
ATOM 761 N N . MET A 1 98 ? 4.014 -0.564 9.258 1.00 48.00 98 MET A N 1
ATOM 762 C CA . MET A 1 98 ? 5.198 -1.141 9.910 1.00 48.00 98 MET A CA 1
ATOM 763 C C . MET A 1 98 ? 4.881 -1.987 11.156 1.00 48.00 98 MET A C 1
ATOM 765 O O . MET A 1 98 ? 5.755 -2.691 11.648 1.00 48.00 98 MET A O 1
ATOM 769 N N . LEU A 1 99 ? 3.642 -1.970 11.664 1.00 46.53 99 LEU A N 1
ATOM 770 C CA . LEU A 1 99 ? 3.261 -2.708 12.881 1.00 46.53 99 LEU A CA 1
ATOM 771 C C . LEU A 1 99 ? 2.965 -4.207 12.661 1.00 46.53 99 LEU A C 1
ATOM 773 O O . LEU A 1 99 ? 2.849 -4.942 13.638 1.00 46.53 99 LEU A O 1
ATOM 777 N N . GLY A 1 100 ? 2.849 -4.672 11.410 1.00 41.91 100 GLY A N 1
ATOM 778 C CA . GLY A 1 100 ? 2.592 -6.085 11.077 1.00 41.91 100 GLY A CA 1
ATOM 779 C C . GLY A 1 100 ? 3.785 -6.847 10.488 1.00 41.91 100 GLY A C 1
ATOM 780 O O . GLY A 1 100 ? 3.725 -8.066 10.361 1.00 41.91 100 GLY A O 1
ATOM 781 N N . GLY A 1 101 ? 4.861 -6.150 10.119 1.00 36.00 101 GLY A N 1
ATOM 782 C CA . GLY A 1 101 ? 6.053 -6.745 9.524 1.00 36.00 101 GLY A CA 1
ATOM 783 C C . GLY A 1 101 ? 7.241 -6.572 10.452 1.00 36.00 101 GLY A C 1
ATOM 784 O O . GLY A 1 101 ? 7.869 -5.518 10.447 1.00 36.00 101 GLY A O 1
ATOM 785 N N . GLY A 1 102 ? 7.557 -7.606 11.233 1.00 35.50 102 GLY A N 1
ATOM 786 C CA . GLY A 1 102 ? 8.862 -7.709 11.878 1.00 35.50 102 GLY A CA 1
ATOM 787 C C . GLY A 1 102 ? 9.952 -7.552 10.817 1.00 35.50 102 GLY A C 1
ATOM 788 O O . GLY A 1 102 ? 10.039 -8.344 9.883 1.00 35.50 102 GLY A O 1
ATOM 789 N N . GLY A 1 103 ? 10.736 -6.488 10.925 1.00 36.41 103 GLY A N 1
ATOM 790 C CA . GLY A 1 103 ? 11.770 -6.144 9.963 1.00 36.41 103 GLY A CA 1
ATOM 791 C C . GLY A 1 103 ? 12.794 -5.270 10.651 1.00 36.41 103 GLY A C 1
ATOM 792 O O . GLY A 1 103 ? 12.613 -4.061 10.753 1.00 36.41 103 GLY A O 1
ATOM 793 N N . HIS A 1 104 ? 13.802 -5.946 11.188 1.00 38.22 104 HIS A N 1
ATOM 794 C CA . HIS A 1 104 ? 14.913 -5.443 11.978 1.00 38.22 104 HIS A CA 1
ATOM 795 C C . HIS A 1 104 ? 15.538 -4.154 11.441 1.00 38.22 104 HIS A C 1
ATOM 797 O O . HIS A 1 104 ? 15.544 -3.887 10.240 1.00 38.22 104 HIS A O 1
ATOM 803 N N . GLY A 1 105 ? 16.081 -3.370 12.376 1.00 39.78 105 GLY A N 1
ATOM 804 C CA . GLY A 1 105 ? 16.885 -2.197 12.085 1.00 39.78 105 GLY A CA 1
ATOM 805 C C . GLY A 1 105 ? 17.976 -2.531 11.080 1.00 39.78 105 GLY A C 1
ATOM 806 O O . GLY A 1 105 ? 18.933 -3.218 11.400 1.00 39.78 105 GLY A O 1
ATOM 807 N N . GLU A 1 106 ? 17.820 -2.033 9.863 1.00 47.00 106 GLU A N 1
ATOM 808 C CA . GLU A 1 106 ? 18.941 -1.893 8.957 1.00 47.00 106 GLU A CA 1
ATOM 809 C C . GLU A 1 106 ? 19.518 -0.504 9.170 1.00 47.00 106 GLU A C 1
ATOM 811 O O . GLU A 1 106 ? 18.897 0.535 8.891 1.00 47.00 106 GLU A O 1
ATOM 816 N N . GLU A 1 107 ? 20.694 -0.533 9.779 1.00 46.62 107 GLU A N 1
ATOM 817 C CA . GLU A 1 107 ? 21.610 0.575 9.916 1.00 46.62 107 GLU A CA 1
ATOM 818 C C . GLU A 1 107 ? 21.845 1.202 8.542 1.00 46.62 107 GLU A C 1
ATOM 820 O O . GLU A 1 107 ? 22.024 0.520 7.533 1.00 46.62 107 GLU A O 1
ATOM 825 N N . ALA A 1 108 ? 21.833 2.530 8.499 1.00 50.62 108 ALA A N 1
ATOM 826 C CA . ALA A 1 108 ? 22.021 3.334 7.297 1.00 50.62 108 ALA A CA 1
ATOM 827 C C . ALA A 1 108 ? 23.468 3.282 6.743 1.00 50.62 108 ALA A C 1
ATOM 829 O O . ALA A 1 108 ? 23.967 4.290 6.252 1.00 50.62 108 ALA A O 1
ATOM 830 N N . GLY A 1 109 ? 24.149 2.134 6.835 1.00 55.81 109 GLY A N 1
ATOM 831 C CA . GLY A 1 109 ? 25.566 1.962 6.505 1.00 55.81 109 GLY A CA 1
ATOM 832 C C . GLY A 1 109 ? 25.925 0.686 5.737 1.00 55.81 109 GLY A C 1
ATOM 833 O O . GLY A 1 109 ? 27.055 0.590 5.267 1.00 55.81 109 GLY A O 1
ATOM 834 N N . ASP A 1 110 ? 25.004 -0.266 5.561 1.00 76.25 110 ASP A N 1
ATOM 835 C CA . ASP A 1 110 ? 25.284 -1.479 4.786 1.00 76.25 110 ASP A CA 1
ATOM 836 C C . ASP A 1 110 ? 25.038 -1.245 3.283 1.00 76.25 110 ASP A C 1
ATOM 838 O O . ASP A 1 110 ? 23.906 -1.051 2.824 1.00 76.25 110 ASP A O 1
ATOM 842 N N . ALA A 1 111 ? 26.121 -1.244 2.503 1.00 81.12 111 ALA A N 1
ATOM 843 C CA . ALA A 1 111 ? 26.084 -1.053 1.056 1.00 81.12 111 ALA A CA 1
ATOM 844 C C . ALA A 1 111 ? 25.231 -2.120 0.345 1.00 81.12 111 ALA A C 1
ATOM 846 O O . ALA A 1 111 ? 24.586 -1.815 -0.664 1.00 81.12 111 ALA A O 1
ATOM 847 N N . GLU A 1 112 ? 25.175 -3.343 0.880 1.00 84.06 112 GLU A N 1
ATOM 848 C CA . GLU A 1 112 ? 24.368 -4.427 0.322 1.00 84.06 112 GLU A CA 1
ATOM 849 C C . GLU A 1 112 ? 22.871 -4.173 0.545 1.00 84.06 112 GLU A C 1
ATOM 851 O O . GLU A 1 112 ? 22.072 -4.254 -0.394 1.00 84.06 112 GLU A O 1
ATOM 856 N N . ALA A 1 113 ? 22.491 -3.752 1.752 1.00 80.50 113 ALA A N 1
ATOM 857 C CA . ALA A 1 113 ? 21.121 -3.362 2.078 1.00 80.50 113 ALA A CA 1
ATOM 858 C C . ALA A 1 113 ? 20.624 -2.181 1.223 1.00 80.50 113 ALA A C 1
ATOM 860 O O . ALA A 1 113 ? 19.473 -2.170 0.763 1.00 80.50 113 ALA A O 1
ATOM 861 N N . ILE A 1 114 ? 21.499 -1.203 0.961 1.00 85.88 114 ILE A N 1
ATOM 862 C CA . ILE A 1 114 ? 21.233 -0.062 0.073 1.00 85.88 114 ILE A CA 1
ATOM 863 C C . ILE A 1 114 ? 20.995 -0.536 -1.364 1.00 85.88 114 ILE A C 1
ATOM 865 O O . ILE A 1 114 ? 19.989 -0.162 -1.978 1.00 85.88 114 ILE A O 1
ATOM 869 N N . ALA A 1 115 ? 21.889 -1.372 -1.899 1.00 88.62 115 ALA A N 1
ATOM 870 C CA . ALA A 1 115 ? 21.771 -1.907 -3.253 1.00 88.62 115 ALA A CA 1
ATOM 871 C C . ALA A 1 115 ? 20.494 -2.744 -3.417 1.00 88.62 115 ALA A C 1
ATOM 873 O O . ALA A 1 115 ? 19.763 -2.585 -4.397 1.00 88.62 115 ALA A O 1
ATOM 874 N N . GLN A 1 116 ? 20.163 -3.570 -2.422 1.00 88.94 116 GLN A N 1
ATOM 875 C CA . GLN A 1 116 ? 18.943 -4.371 -2.419 1.00 88.94 116 GLN A CA 1
ATOM 876 C C . GLN A 1 116 ? 17.679 -3.498 -2.381 1.00 88.94 116 GLN A C 1
ATOM 878 O O . GLN A 1 116 ? 16.720 -3.773 -3.106 1.00 88.94 116 GLN A O 1
ATOM 883 N N . ALA A 1 117 ? 17.661 -2.437 -1.568 1.00 87.81 117 ALA A N 1
ATOM 884 C CA . ALA A 1 117 ? 16.534 -1.508 -1.505 1.00 87.81 117 ALA A CA 1
ATOM 885 C C . ALA A 1 117 ? 16.316 -0.770 -2.836 1.00 87.81 117 ALA A C 1
ATOM 887 O O . ALA A 1 117 ? 15.171 -0.634 -3.274 1.00 87.81 117 ALA A O 1
ATOM 888 N N . ARG A 1 118 ? 17.400 -0.335 -3.494 1.00 90.31 118 ARG A N 1
ATOM 889 C CA . ARG A 1 118 ? 17.347 0.280 -4.831 1.00 90.31 118 ARG A CA 1
ATOM 890 C C . ARG A 1 118 ? 16.801 -0.688 -5.867 1.00 90.31 118 ARG A C 1
ATOM 892 O O . ARG A 1 118 ? 15.798 -0.375 -6.497 1.00 90.31 118 ARG A O 1
ATOM 899 N N . ARG A 1 119 ? 17.377 -1.888 -5.952 1.00 93.12 119 ARG A N 1
ATOM 900 C CA . ARG A 1 119 ? 16.955 -2.913 -6.911 1.00 93.12 119 ARG A CA 1
ATOM 901 C C . ARG A 1 119 ? 15.476 -3.265 -6.764 1.00 93.12 119 ARG A C 1
ATOM 903 O O . ARG A 1 119 ? 14.741 -3.229 -7.739 1.00 93.12 119 ARG A O 1
ATOM 910 N N . ARG A 1 120 ? 15.000 -3.510 -5.537 1.00 92.31 120 ARG A N 1
ATOM 911 C CA . ARG A 1 120 ? 13.575 -3.806 -5.286 1.00 92.31 120 ARG A CA 1
ATOM 912 C C . ARG A 1 120 ? 12.650 -2.679 -5.743 1.00 92.31 120 ARG A C 1
ATOM 914 O O . ARG A 1 120 ? 11.568 -2.949 -6.260 1.00 92.31 120 ARG A O 1
ATOM 921 N N . TYR A 1 121 ? 13.050 -1.427 -5.521 1.00 93.75 121 TYR A N 1
ATOM 922 C CA . TYR A 1 121 ? 12.282 -0.275 -5.980 1.00 93.75 121 TYR A CA 1
ATOM 923 C C . TYR A 1 121 ? 12.293 -0.163 -7.508 1.00 93.75 121 TYR A C 1
ATOM 925 O O . TYR A 1 121 ? 11.240 0.067 -8.096 1.00 93.75 121 TYR A O 1
ATOM 933 N N . GLU A 1 122 ? 13.450 -0.346 -8.143 1.00 95.12 122 GLU A N 1
ATOM 934 C CA . GLU A 1 122 ? 13.614 -0.293 -9.599 1.00 95.12 122 GLU A CA 1
ATOM 935 C C . GLU A 1 122 ? 12.835 -1.404 -10.307 1.00 95.12 122 GLU A C 1
ATOM 937 O O . GLU A 1 122 ? 12.096 -1.104 -11.241 1.00 95.12 122 GLU A O 1
ATOM 942 N N . ASP A 1 123 ? 12.904 -2.647 -9.824 1.00 95.56 123 ASP A N 1
ATOM 943 C CA . ASP A 1 123 ? 12.151 -3.785 -10.367 1.00 95.56 123 ASP A CA 1
ATOM 944 C C . ASP A 1 123 ? 10.638 -3.508 -10.318 1.00 95.56 123 ASP A C 1
ATOM 946 O O . ASP A 1 123 ? 9.916 -3.651 -11.306 1.00 95.56 123 ASP A O 1
ATOM 950 N N . MET A 1 124 ? 10.156 -3.028 -9.168 1.00 95.69 124 MET A N 1
ATOM 951 C CA . MET A 1 124 ? 8.758 -2.646 -8.962 1.00 95.69 124 MET A CA 1
ATOM 952 C C . MET A 1 124 ? 8.332 -1.479 -9.859 1.00 95.69 124 MET A C 1
ATOM 954 O O . MET A 1 124 ? 7.242 -1.493 -10.434 1.00 95.69 124 MET A O 1
ATOM 958 N N . PHE A 1 125 ? 9.167 -0.446 -9.959 1.00 94.38 125 PHE A N 1
ATOM 959 C CA . PHE A 1 125 ? 8.884 0.736 -10.764 1.00 94.38 125 PHE A CA 1
ATOM 960 C C . PHE A 1 125 ? 8.891 0.408 -12.259 1.00 94.38 125 PHE A C 1
ATOM 962 O O . PHE A 1 125 ? 8.036 0.907 -12.988 1.00 94.38 125 PHE A O 1
ATOM 969 N N . THR A 1 126 ? 9.799 -0.458 -12.704 1.00 96.19 126 THR A N 1
ATOM 970 C CA . THR A 1 126 ? 9.875 -0.952 -14.085 1.00 96.19 126 THR A CA 1
ATOM 971 C C . THR A 1 126 ? 8.631 -1.763 -14.424 1.00 96.19 126 THR A C 1
ATOM 973 O O . THR A 1 126 ? 7.901 -1.386 -15.334 1.00 96.19 126 THR A O 1
ATOM 976 N N . ALA A 1 127 ? 8.281 -2.759 -13.601 1.00 95.81 127 ALA A N 1
ATOM 977 C CA . ALA A 1 127 ? 7.083 -3.576 -13.806 1.00 95.81 127 ALA A CA 1
ATOM 978 C C . ALA A 1 127 ? 5.792 -2.742 -13.900 1.00 95.81 127 ALA A C 1
ATOM 980 O O . ALA A 1 127 ? 4.886 -3.067 -14.666 1.00 95.81 127 ALA A O 1
ATOM 981 N N . LEU A 1 128 ? 5.695 -1.658 -13.122 1.00 95.00 128 LEU A N 1
ATOM 982 C CA . LEU A 1 128 ? 4.568 -0.736 -13.215 1.00 95.00 128 LEU A CA 1
ATOM 983 C C . LEU A 1 128 ? 4.621 0.123 -14.482 1.00 95.00 128 LEU A C 1
ATOM 985 O O . LEU A 1 128 ? 3.574 0.301 -15.089 1.00 95.00 128 LEU A O 1
ATOM 989 N N . ASN A 1 129 ? 5.776 0.663 -14.885 1.00 93.12 129 ASN A N 1
ATOM 990 C CA . ASN A 1 129 ? 5.878 1.521 -16.076 1.00 93.12 129 ASN A CA 1
ATOM 991 C C . ASN A 1 129 ? 5.758 0.765 -17.401 1.00 93.12 129 ASN A C 1
ATOM 993 O O . ASN A 1 129 ? 5.297 1.363 -18.369 1.00 93.12 129 ASN A O 1
ATOM 997 N N . ASP A 1 130 ? 6.124 -0.514 -17.436 1.00 94.75 130 ASP A N 1
ATOM 998 C CA . ASP A 1 130 ? 5.975 -1.363 -18.622 1.00 94.75 130 ASP A CA 1
ATOM 999 C C . ASP A 1 130 ? 4.501 -1.674 -18.931 1.00 94.75 130 ASP A C 1
ATOM 1001 O O . ASP A 1 130 ? 4.156 -2.107 -20.032 1.00 94.75 130 ASP A O 1
ATOM 1005 N N . ALA A 1 131 ? 3.597 -1.435 -17.975 1.00 94.00 131 ALA A N 1
ATOM 1006 C CA . ALA A 1 131 ? 2.166 -1.552 -18.202 1.00 94.00 131 ALA A CA 1
ATOM 1007 C C . ALA A 1 131 ? 1.614 -0.341 -18.990 1.00 94.00 131 ALA A C 1
ATOM 1009 O O . ALA A 1 131 ? 2.013 0.795 -18.719 1.00 94.00 131 ALA A O 1
ATOM 1010 N N . PRO A 1 132 ? 0.614 -0.536 -19.878 1.00 91.50 132 PRO A N 1
ATOM 1011 C CA . PRO A 1 132 ? 0.067 0.529 -20.729 1.00 91.50 132 PRO A CA 1
ATOM 1012 C C . PRO A 1 132 ? -0.363 1.801 -19.978 1.00 91.50 132 PRO A C 1
ATOM 1014 O O . PRO A 1 132 ? -0.038 2.908 -20.399 1.00 91.50 132 PRO A O 1
ATOM 1017 N N . ASP A 1 133 ? -1.029 1.651 -18.827 1.00 94.31 133 ASP A N 1
ATOM 1018 C CA . ASP A 1 133 ? -1.454 2.763 -17.961 1.00 94.31 133 ASP A CA 1
ATOM 1019 C C . ASP A 1 133 ? -0.633 2.845 -16.660 1.00 94.31 133 ASP A C 1
ATOM 1021 O O . ASP A 1 133 ? -1.111 3.303 -15.617 1.00 94.31 133 ASP A O 1
ATOM 1025 N N . GLY A 1 134 ? 0.630 2.417 -16.699 1.00 92.94 134 GLY A N 1
ATOM 1026 C CA . GLY A 1 134 ? 1.501 2.268 -15.531 1.00 92.94 134 GLY A CA 1
ATOM 1027 C C . GLY A 1 134 ? 1.565 3.473 -14.593 1.00 92.94 134 GLY A C 1
ATOM 1028 O O . GLY A 1 134 ? 1.456 3.351 -13.368 1.00 92.94 134 GLY A O 1
ATOM 1029 N N . LYS A 1 135 ? 1.654 4.679 -15.166 1.00 94.06 135 LYS A N 1
ATOM 1030 C CA . LYS A 1 135 ? 1.661 5.943 -14.407 1.00 94.06 135 LYS A CA 1
ATOM 1031 C C . LYS A 1 135 ? 0.360 6.166 -13.632 1.00 94.06 135 LYS A C 1
ATOM 1033 O O . LYS A 1 135 ? 0.393 6.699 -12.519 1.00 94.06 135 LYS A O 1
ATOM 1038 N N . ARG A 1 136 ? -0.779 5.761 -14.206 1.00 96.06 136 ARG A N 1
ATOM 1039 C CA . ARG A 1 136 ? -2.110 5.875 -13.594 1.00 96.06 136 ARG A CA 1
ATOM 1040 C C . ARG A 1 136 ? -2.222 4.931 -12.400 1.00 96.06 136 ARG A C 1
ATOM 1042 O O . ARG A 1 136 ? -2.580 5.366 -11.306 1.00 96.06 136 ARG A O 1
ATOM 1049 N N . TYR A 1 137 ? -1.783 3.687 -12.573 1.00 96.75 137 TYR A N 1
ATOM 1050 C CA . TYR A 1 137 ? -1.764 2.678 -11.511 1.00 96.75 137 TYR A CA 1
ATOM 1051 C C . TYR A 1 137 ? -0.834 3.073 -10.361 1.00 96.75 137 TYR A C 1
ATOM 1053 O O . TYR A 1 137 ? -1.223 3.024 -9.193 1.00 96.75 137 TYR A O 1
ATOM 1061 N N . LEU A 1 138 ? 0.374 3.554 -10.673 1.00 94.94 138 LEU A N 1
ATOM 1062 C CA . LEU A 1 138 ? 1.315 4.035 -9.663 1.00 94.94 138 LEU A CA 1
ATOM 1063 C C . LEU A 1 138 ? 0.739 5.212 -8.863 1.00 94.94 138 LEU A C 1
ATOM 1065 O O . LEU A 1 138 ? 0.924 5.281 -7.646 1.00 94.94 138 LEU A O 1
ATOM 1069 N N . ARG A 1 139 ? 0.028 6.137 -9.519 1.00 94.62 139 ARG A N 1
ATOM 1070 C CA . ARG A 1 139 ? -0.658 7.239 -8.832 1.00 94.62 139 ARG A CA 1
ATOM 1071 C C . ARG A 1 139 ? -1.723 6.709 -7.874 1.00 94.62 139 ARG A C 1
ATOM 1073 O O . ARG A 1 139 ? -1.733 7.133 -6.722 1.00 94.62 139 ARG A O 1
ATOM 1080 N N . ALA A 1 140 ? -2.558 5.765 -8.310 1.00 95.69 140 ALA A N 1
ATOM 1081 C CA . ALA A 1 140 ? -3.584 5.159 -7.462 1.00 95.69 140 ALA A CA 1
ATOM 1082 C C . ALA A 1 140 ? -2.981 4.467 -6.226 1.00 95.69 140 ALA A C 1
ATOM 1084 O O . ALA A 1 140 ? -3.447 4.690 -5.106 1.00 95.69 140 ALA A O 1
ATOM 1085 N N . LEU A 1 141 ? -1.887 3.715 -6.402 1.00 95.12 141 LEU A N 1
ATOM 1086 C CA . LEU A 1 141 ? -1.140 3.089 -5.305 1.00 95.1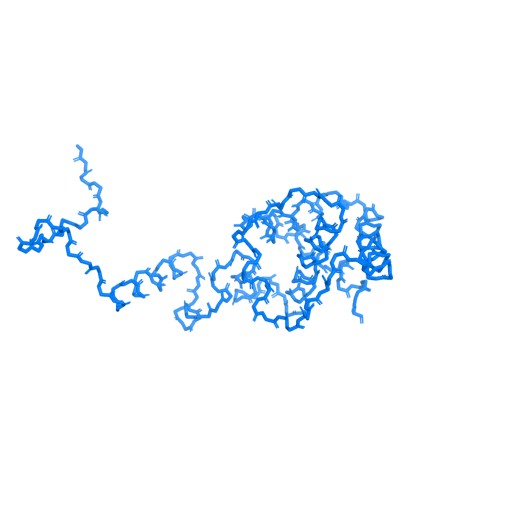2 141 LEU A CA 1
ATOM 1087 C C . LEU A 1 141 ? -0.602 4.129 -4.313 1.00 95.12 141 LEU A C 1
ATOM 1089 O O . LEU A 1 141 ? -0.821 4.007 -3.109 1.00 95.12 141 LEU A O 1
ATOM 1093 N N . LYS A 1 142 ? 0.056 5.192 -4.797 1.00 92.75 142 LYS A N 1
ATOM 1094 C CA . LYS A 1 142 ? 0.582 6.268 -3.937 1.00 92.75 142 LYS A CA 1
ATOM 1095 C C . LYS A 1 142 ? -0.534 6.984 -3.173 1.00 92.75 142 LYS A C 1
ATOM 1097 O O . LYS A 1 142 ? -0.400 7.199 -1.969 1.00 92.75 142 LYS A O 1
ATOM 1102 N N . THR A 1 143 ? -1.635 7.321 -3.841 1.00 92.25 143 THR A N 1
ATOM 1103 C CA . THR A 1 143 ? -2.781 8.000 -3.223 1.00 92.25 143 THR A CA 1
ATOM 1104 C C . THR A 1 143 ? -3.443 7.129 -2.157 1.00 92.25 143 THR A C 1
ATOM 1106 O O . THR A 1 143 ? -3.667 7.587 -1.035 1.00 92.25 143 THR A O 1
ATOM 1109 N N . CYS A 1 144 ? -3.679 5.851 -2.454 1.00 92.81 144 CYS A N 1
ATOM 1110 C CA . CYS A 1 144 ? -4.339 4.957 -1.511 1.00 92.81 144 CYS A CA 1
ATOM 1111 C C . CYS A 1 144 ? -3.451 4.548 -0.334 1.00 92.81 144 CYS A C 1
ATOM 1113 O O . CYS A 1 144 ? -3.893 4.585 0.815 1.00 92.81 144 CYS A O 1
ATOM 1115 N N . ILE A 1 145 ? -2.207 4.155 -0.606 1.00 91.50 145 ILE A N 1
ATOM 1116 C CA . ILE A 1 145 ? -1.342 3.498 0.379 1.00 91.50 145 ILE A CA 1
ATOM 1117 C C . ILE A 1 145 ? -0.495 4.527 1.133 1.00 91.50 145 ILE A C 1
ATOM 1119 O O . ILE A 1 145 ? -0.442 4.500 2.360 1.00 91.50 145 ILE A O 1
ATOM 1123 N N . LEU A 1 146 ? 0.137 5.472 0.428 1.00 88.38 146 LEU A N 1
ATOM 1124 C CA . LEU A 1 146 ? 1.057 6.432 1.053 1.00 88.38 146 LEU A CA 1
ATOM 1125 C C . LEU A 1 146 ? 0.337 7.676 1.575 1.00 88.38 146 LEU A C 1
ATOM 1127 O O . LEU A 1 146 ? 0.702 8.201 2.624 1.00 88.38 146 LEU A O 1
ATOM 1131 N N . GLN A 1 147 ? -0.684 8.155 0.862 1.00 88.69 147 GLN A N 1
ATOM 1132 C CA . GLN A 1 147 ? -1.429 9.364 1.239 1.00 88.69 147 GLN A CA 1
ATOM 1133 C C . GLN A 1 147 ? -2.692 9.054 2.052 1.00 88.69 147 GLN A C 1
ATOM 1135 O O . GLN A 1 147 ? -3.298 9.976 2.596 1.00 88.69 147 GLN A O 1
ATOM 1140 N N . ASN A 1 148 ? -3.064 7.773 2.182 1.00 88.62 148 ASN A N 1
ATOM 1141 C CA . ASN A 1 148 ? -4.257 7.324 2.901 1.00 88.62 148 ASN A CA 1
ATOM 1142 C C . ASN A 1 148 ? -5.545 8.014 2.401 1.00 88.62 148 ASN A C 1
ATOM 1144 O O . ASN A 1 148 ? -6.392 8.426 3.196 1.00 88.62 148 ASN A O 1
ATOM 1148 N N . GLN A 1 149 ? -5.667 8.177 1.082 1.00 89.31 149 GLN A N 1
ATOM 1149 C CA . GLN A 1 149 ? -6.795 8.811 0.394 1.00 89.31 149 GLN A CA 1
ATOM 1150 C C . GLN A 1 149 ? -7.495 7.819 -0.537 1.00 89.31 149 GLN A C 1
ATOM 1152 O O . GLN A 1 149 ? -6.930 6.799 -0.910 1.00 89.31 149 GLN A O 1
ATOM 1157 N N . HIS A 1 150 ? -8.736 8.095 -0.933 1.00 90.12 150 HIS A N 1
ATOM 1158 C CA . HIS A 1 150 ? -9.408 7.257 -1.925 1.00 90.12 150 HIS A CA 1
ATOM 1159 C C . HIS A 1 150 ? -8.771 7.446 -3.308 1.00 90.12 150 HIS A C 1
ATOM 1161 O O . HIS A 1 150 ? -8.486 8.569 -3.720 1.00 90.12 150 HIS A O 1
ATOM 1167 N N . ALA A 1 151 ? -8.563 6.337 -4.012 1.00 93.19 151 ALA A N 1
ATOM 1168 C CA . ALA A 1 151 ? -8.130 6.298 -5.402 1.00 93.19 151 ALA A CA 1
ATOM 1169 C C . ALA A 1 151 ? -9.203 5.609 -6.256 1.00 93.19 151 ALA A C 1
ATOM 1171 O O . ALA A 1 151 ? -10.115 4.979 -5.715 1.00 93.19 151 ALA A O 1
ATOM 1172 N N . GLU A 1 152 ? -9.086 5.720 -7.578 1.00 95.50 152 GLU A N 1
ATOM 1173 C CA . GLU A 1 152 ? -9.908 4.934 -8.499 1.00 95.50 152 GLU A CA 1
ATOM 1174 C C . GLU A 1 152 ? -9.606 3.437 -8.283 1.00 95.50 152 GLU A C 1
ATOM 1176 O O . GLU A 1 152 ? -8.444 3.024 -8.205 1.00 95.50 152 GLU A O 1
ATOM 1181 N N . LEU A 1 153 ? -10.657 2.642 -8.070 1.00 94.69 153 LEU A N 1
ATOM 1182 C CA . LEU A 1 153 ? -10.529 1.270 -7.584 1.00 94.69 153 LEU A CA 1
ATOM 1183 C C . LEU A 1 153 ? -10.036 0.315 -8.677 1.00 94.69 153 LEU A C 1
ATOM 1185 O O . LEU A 1 153 ? -9.282 -0.609 -8.369 1.00 94.69 153 LEU A O 1
ATOM 1189 N N . GLY A 1 154 ? -10.434 0.529 -9.933 1.00 96.12 154 GLY A N 1
ATOM 1190 C CA . GLY A 1 154 ? -9.929 -0.231 -11.076 1.00 96.12 154 GLY A CA 1
ATOM 1191 C C . GLY A 1 154 ? -8.415 -0.085 -11.229 1.00 96.12 154 GLY A C 1
ATOM 1192 O O . GLY A 1 154 ? -7.700 -1.081 -11.310 1.00 96.12 154 GLY A O 1
ATOM 1193 N N . ASP A 1 155 ? -7.916 1.143 -11.152 1.00 96.88 155 ASP A N 1
ATOM 1194 C CA . ASP A 1 155 ? -6.503 1.501 -11.240 1.00 96.88 155 ASP A CA 1
ATOM 1195 C C . ASP A 1 155 ? -5.693 0.930 -10.097 1.00 96.88 155 ASP A C 1
ATOM 1197 O O . ASP A 1 155 ? -4.605 0.384 -10.304 1.00 96.88 155 ASP A O 1
ATOM 1201 N N . LEU A 1 156 ? -6.240 1.031 -8.885 1.00 96.62 156 LEU A N 1
ATOM 1202 C CA . LEU A 1 156 ? -5.637 0.435 -7.708 1.00 96.62 156 LEU A CA 1
ATOM 1203 C C . LEU A 1 156 ? -5.518 -1.084 -7.885 1.00 96.62 156 LEU A C 1
ATOM 1205 O O . LEU A 1 156 ? -4.435 -1.632 -7.699 1.00 96.62 156 LEU A O 1
ATOM 1209 N N . ARG A 1 157 ? -6.596 -1.767 -8.290 1.00 97.25 157 ARG A N 1
ATOM 1210 C CA . ARG A 1 157 ? -6.596 -3.220 -8.525 1.00 97.25 157 ARG A CA 1
ATOM 1211 C C . ARG A 1 157 ? -5.627 -3.623 -9.635 1.00 97.25 157 ARG A C 1
ATOM 1213 O O . ARG A 1 157 ? -4.900 -4.597 -9.456 1.00 97.25 157 ARG A O 1
ATOM 1220 N N . CYS A 1 158 ? -5.573 -2.889 -10.746 1.00 97.50 158 CYS A N 1
ATOM 1221 C CA . CYS A 1 158 ? -4.623 -3.154 -11.829 1.00 97.50 158 CYS A CA 1
ATOM 1222 C C . CYS A 1 158 ? -3.172 -3.020 -11.353 1.00 97.50 158 CYS A C 1
ATOM 1224 O O . CYS A 1 158 ? -2.373 -3.928 -11.586 1.00 97.50 158 CYS A O 1
ATOM 1226 N N . GLY A 1 159 ? -2.853 -1.953 -10.614 1.00 96.94 159 GLY A N 1
ATOM 1227 C CA . GLY A 1 159 ? -1.537 -1.778 -10.000 1.00 96.94 159 GLY A CA 1
ATOM 1228 C C . GLY A 1 159 ? -1.184 -2.914 -9.041 1.00 96.94 159 GLY A C 1
ATOM 1229 O O . GLY A 1 159 ? -0.116 -3.509 -9.153 1.00 96.94 159 GLY A O 1
ATOM 1230 N N . LEU A 1 160 ? -2.101 -3.279 -8.141 1.00 97.00 160 LEU A N 1
ATOM 1231 C CA . LEU A 1 160 ? -1.896 -4.384 -7.200 1.00 97.00 160 LEU A CA 1
ATOM 1232 C C . LEU A 1 160 ? -1.721 -5.728 -7.912 1.00 97.00 160 LEU A C 1
ATOM 1234 O O . LEU A 1 160 ? -0.890 -6.521 -7.492 1.00 97.00 160 LEU A O 1
ATOM 1238 N N . ASN A 1 161 ? -2.438 -5.980 -9.008 1.00 97.25 161 ASN A N 1
ATOM 1239 C CA . ASN A 1 161 ? -2.288 -7.211 -9.786 1.00 97.25 161 ASN A CA 1
ATOM 1240 C C . ASN A 1 161 ? -0.900 -7.335 -10.425 1.00 97.25 161 ASN A C 1
ATOM 1242 O O . ASN A 1 161 ? -0.354 -8.435 -10.471 1.00 97.25 161 ASN A O 1
ATOM 1246 N N . ILE A 1 162 ? -0.320 -6.229 -10.902 1.00 97.38 162 ILE A N 1
ATOM 1247 C CA . ILE A 1 162 ? 1.062 -6.207 -11.406 1.00 97.38 162 ILE A CA 1
ATOM 1248 C C . ILE A 1 162 ? 2.029 -6.568 -10.277 1.00 97.38 162 ILE A C 1
ATOM 1250 O O . ILE A 1 162 ? 2.857 -7.462 -10.432 1.00 97.38 162 ILE A O 1
ATOM 1254 N N . LEU A 1 163 ? 1.866 -5.941 -9.113 1.00 96.19 163 LEU A N 1
ATOM 1255 C CA . LEU A 1 163 ? 2.696 -6.207 -7.940 1.00 96.19 163 LEU A CA 1
ATOM 1256 C C . LEU A 1 163 ? 2.554 -7.646 -7.422 1.00 96.19 163 LEU A C 1
ATOM 1258 O O . LEU A 1 163 ? 3.543 -8.264 -7.038 1.00 96.19 163 LEU A O 1
ATOM 1262 N N . CYS A 1 164 ? 1.346 -8.212 -7.452 1.00 96.38 164 CYS A N 1
ATOM 1263 C CA . CYS A 1 164 ? 1.116 -9.614 -7.111 1.00 96.38 164 CYS A CA 1
ATOM 1264 C C . CYS A 1 164 ? 1.845 -10.573 -8.057 1.00 96.38 164 CYS A C 1
ATOM 1266 O O . CYS A 1 164 ? 2.261 -11.625 -7.599 1.00 96.38 164 CYS A O 1
ATOM 1268 N N . ARG A 1 165 ? 1.998 -10.243 -9.346 1.00 96.12 165 ARG A N 1
ATOM 1269 C CA . ARG A 1 165 ? 2.767 -11.070 -10.297 1.00 96.12 165 ARG A CA 1
ATOM 1270 C C . ARG A 1 165 ? 4.273 -10.918 -10.120 1.00 96.12 165 ARG A C 1
ATOM 1272 O O . ARG A 1 165 ? 5.011 -11.841 -10.421 1.00 96.12 165 ARG A O 1
ATOM 1279 N N . LEU A 1 166 ? 4.723 -9.749 -9.669 1.00 94.44 166 LEU A N 1
ATOM 1280 C CA . LEU A 1 166 ? 6.136 -9.498 -9.401 1.00 94.44 166 LEU A CA 1
ATOM 1281 C C . LEU A 1 166 ? 6.632 -10.247 -8.153 1.00 94.44 166 LEU A C 1
ATOM 1283 O O . LEU A 1 166 ? 7.797 -10.626 -8.088 1.00 94.44 166 LEU A O 1
ATOM 1287 N N . TRP A 1 167 ? 5.771 -10.418 -7.146 1.00 90.69 167 TRP A N 1
ATOM 1288 C CA . TRP A 1 167 ? 6.152 -10.933 -5.822 1.00 90.69 167 TRP A CA 1
ATOM 1289 C C . TRP A 1 167 ? 5.488 -12.247 -5.401 1.00 90.69 167 TRP A C 1
ATOM 1291 O O . TRP A 1 167 ? 5.781 -12.728 -4.301 1.00 90.69 167 TRP A O 1
ATOM 1301 N N . GLY A 1 168 ? 4.555 -12.757 -6.200 1.00 73.69 168 GLY A N 1
ATOM 1302 C CA . GLY A 1 168 ? 3.852 -14.022 -5.986 1.00 73.69 168 GLY A CA 1
ATOM 1303 C C . GLY A 1 168 ? 4.356 -15.096 -6.926 1.00 73.69 168 GLY A C 1
ATOM 1304 O O . GLY A 1 168 ? 4.286 -16.269 -6.505 1.00 73.69 168 GLY A O 1
#